Protein AF-A0A2N0UYV4-F1 (afdb_monomer_lite)

pLDDT: mean 78.53, std 15.47, range [37.69, 94.19]

Secondary structure (DSSP, 8-state):
-------GGGS--S---EEEETTEEEEPP--HHHHHHHHHHHHT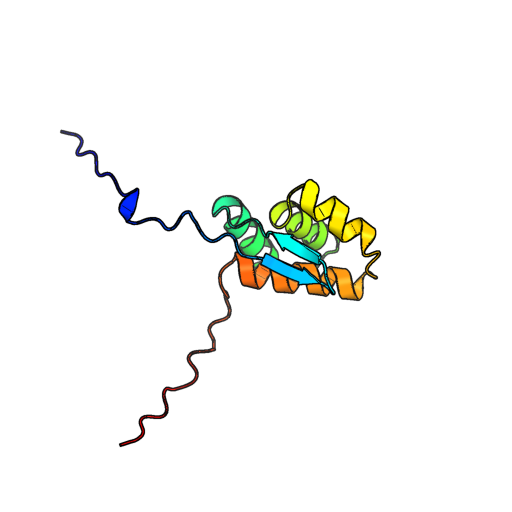----HHHHHHHHHHHS-HHHHHHHHHTT--HHHHHHHHHHHHHHHHT-TT-----------

Radius of gyration: 17.3 Å; chains: 1; bounding box: 46×42×52 Å

Structure (mmCIF, N/CA/C/O backbone):
data_AF-A0A2N0UYV4-F1
#
_entry.id   AF-A0A2N0UYV4-F1
#
loop_
_atom_site.group_PDB
_atom_site.id
_atom_site.type_symbol
_atom_site.label_atom_id
_atom_site.label_alt_id
_atom_site.label_comp_id
_atom_site.label_asym_id
_atom_site.label_entity_id
_atom_site.label_seq_id
_atom_site.pdbx_PDB_ins_code
_atom_site.Cartn_x
_atom_site.Cartn_y
_atom_site.Cartn_z
_atom_site.occupancy
_atom_site.B_iso_or_equiv
_atom_site.auth_seq_id
_atom_site.auth_comp_id
_atom_site.auth_asym_id
_atom_site.auth_atom_id
_atom_site.pdbx_PDB_model_num
ATOM 1 N N . MET A 1 1 ? 23.293 -0.379 -37.057 1.00 57.84 1 MET A N 1
ATOM 2 C CA . MET A 1 1 ? 22.549 -1.637 -36.836 1.00 57.84 1 MET A CA 1
ATOM 3 C C . MET A 1 1 ? 22.066 -1.634 -35.401 1.00 57.84 1 MET A C 1
ATOM 5 O O . MET A 1 1 ? 22.907 -1.598 -34.512 1.00 57.84 1 MET A O 1
ATOM 9 N N . SER A 1 2 ? 20.755 -1.600 -35.172 1.00 68.62 2 SER A N 1
ATOM 10 C CA . SER A 1 2 ? 20.192 -1.646 -33.819 1.00 68.62 2 SER A CA 1
ATOM 11 C C . SER A 1 2 ? 19.937 -3.103 -33.452 1.00 68.62 2 SER A C 1
ATOM 13 O O . SER A 1 2 ? 19.234 -3.804 -34.175 1.00 68.62 2 SER A O 1
ATOM 15 N N . LYS A 1 3 ? 20.564 -3.577 -32.376 1.00 81.62 3 LYS A N 1
ATOM 16 C CA . LYS A 1 3 ? 20.407 -4.949 -31.888 1.00 81.62 3 LYS A CA 1
ATOM 17 C C . LYS A 1 3 ? 19.245 -4.954 -30.893 1.00 81.62 3 LYS A C 1
ATOM 19 O O . LYS A 1 3 ? 19.342 -4.300 -29.860 1.00 81.62 3 LYS A O 1
ATOM 24 N N . LEU A 1 4 ? 18.150 -5.633 -31.230 1.00 85.00 4 LEU A N 1
ATOM 25 C CA . LEU A 1 4 ? 17.023 -5.847 -30.320 1.00 85.00 4 LEU A CA 1
ATOM 26 C C . LEU A 1 4 ? 17.366 -7.029 -29.412 1.00 85.00 4 LEU A C 1
ATOM 28 O O . LEU A 1 4 ? 17.753 -8.090 -29.900 1.00 85.00 4 LEU A O 1
ATOM 32 N N . ILE A 1 5 ? 17.278 -6.819 -28.102 1.00 87.19 5 ILE A N 1
ATOM 33 C CA . ILE A 1 5 ? 17.501 -7.846 -27.085 1.00 87.19 5 ILE A CA 1
ATOM 34 C C . ILE A 1 5 ? 16.190 -7.981 -26.319 1.00 87.19 5 ILE A C 1
ATOM 36 O O . ILE A 1 5 ? 15.754 -7.019 -25.693 1.00 87.19 5 ILE A O 1
ATOM 40 N N . ASP A 1 6 ? 15.575 -9.158 -26.393 1.00 88.88 6 ASP A N 1
ATOM 41 C CA . ASP A 1 6 ? 14.425 -9.514 -25.565 1.00 88.88 6 ASP A CA 1
ATOM 42 C C . ASP A 1 6 ? 14.923 -9.996 -24.193 1.00 88.88 6 ASP A C 1
ATOM 44 O O . ASP A 1 6 ? 15.880 -10.772 -24.104 1.00 88.88 6 ASP A O 1
ATOM 48 N N . ILE A 1 7 ? 14.318 -9.487 -23.123 1.00 90.62 7 ILE A N 1
ATOM 49 C CA . ILE A 1 7 ? 14.637 -9.844 -21.735 1.00 90.62 7 ILE A CA 1
ATOM 50 C C . ILE A 1 7 ? 13.413 -10.366 -20.979 1.00 90.62 7 ILE A C 1
ATOM 52 O O . ILE A 1 7 ? 13.500 -10.516 -19.767 1.00 90.62 7 ILE A O 1
ATOM 56 N N . THR A 1 8 ? 12.294 -10.628 -21.660 1.00 84.88 8 THR A N 1
ATOM 57 C CA . THR A 1 8 ? 11.033 -11.054 -21.033 1.00 84.88 8 THR A CA 1
ATOM 58 C C . THR A 1 8 ? 11.250 -12.266 -20.125 1.00 84.88 8 THR A C 1
ATOM 60 O O . THR A 1 8 ? 10.874 -12.227 -18.960 1.00 84.88 8 THR A O 1
ATOM 63 N N . ASP A 1 9 ? 11.998 -13.269 -20.588 1.00 84.38 9 ASP A N 1
ATOM 64 C CA . ASP A 1 9 ? 12.302 -14.485 -19.814 1.00 84.38 9 ASP A CA 1
ATOM 65 C C . ASP A 1 9 ? 13.246 -14.261 -18.615 1.00 84.38 9 ASP A C 1
ATOM 67 O O . ASP A 1 9 ? 13.495 -15.176 -17.834 1.00 84.38 9 ASP A O 1
ATOM 71 N N . LYS A 1 10 ? 13.823 -13.060 -18.473 1.00 84.50 10 LYS A N 1
ATOM 72 C CA . LYS A 1 10 ? 14.683 -12.684 -17.337 1.00 84.50 10 LYS A CA 1
ATOM 73 C C . LYS A 1 10 ? 13.926 -11.937 -16.243 1.00 84.50 10 LYS A C 1
ATOM 75 O O . LYS A 1 10 ? 14.516 -11.639 -15.206 1.00 84.50 10 LYS A O 1
ATOM 80 N N . LEU A 1 11 ? 12.674 -11.569 -16.493 1.00 77.44 11 LEU A N 1
ATOM 81 C CA . LEU A 1 11 ? 11.847 -10.800 -15.574 1.00 77.44 11 LEU A CA 1
ATOM 82 C C . LEU A 1 11 ? 10.878 -11.742 -14.854 1.00 77.44 11 LEU A C 1
ATOM 84 O O . LEU A 1 11 ? 10.322 -12.653 -15.461 1.00 77.44 11 LEU A O 1
ATOM 88 N N . ASN A 1 12 ? 10.669 -11.515 -13.558 1.00 69.88 12 ASN A N 1
ATOM 89 C CA . ASN A 1 12 ? 9.672 -12.247 -12.784 1.00 69.88 12 ASN A CA 1
ATOM 90 C C . ASN A 1 12 ? 8.379 -11.427 -12.720 1.00 69.88 12 ASN A C 1
ATOM 92 O O . ASN A 1 12 ? 8.337 -10.386 -12.066 1.00 69.88 12 ASN A O 1
ATOM 96 N N . PHE A 1 13 ? 7.343 -11.882 -13.423 1.00 68.00 13 PHE A N 1
ATOM 97 C CA . PHE A 1 13 ? 6.055 -11.188 -13.503 1.00 68.00 13 PHE A CA 1
ATOM 98 C C . PHE A 1 13 ? 4.999 -11.735 -12.530 1.00 68.00 13 PHE A C 1
ATOM 100 O O . PHE A 1 13 ? 3.945 -11.117 -12.389 1.00 68.00 13 PHE A O 1
ATOM 107 N N . GLU A 1 14 ? 5.236 -12.888 -11.891 1.00 58.44 14 GLU A N 1
ATOM 108 C CA . GLU A 1 14 ? 4.144 -13.681 -11.305 1.00 58.44 14 GLU A CA 1
ATOM 109 C C . GLU A 1 14 ? 3.873 -13.445 -9.813 1.00 58.44 14 GLU A C 1
ATOM 111 O O . GLU A 1 14 ? 2.740 -13.648 -9.380 1.00 58.44 14 GLU A O 1
ATOM 116 N N . GLU A 1 15 ? 4.827 -12.955 -9.018 1.00 66.06 15 GLU A N 1
ATOM 117 C CA . GLU A 1 15 ? 4.588 -12.751 -7.581 1.00 66.06 15 GLU A CA 1
ATOM 118 C C . GLU A 1 15 ? 4.404 -11.280 -7.221 1.00 66.06 15 GLU A C 1
ATOM 120 O O . GLU A 1 15 ? 5.351 -10.519 -7.009 1.00 66.06 15 GLU A O 1
ATOM 125 N N . LYS A 1 16 ? 3.132 -10.886 -7.111 1.00 76.50 16 LYS A N 1
ATOM 126 C CA . LYS A 1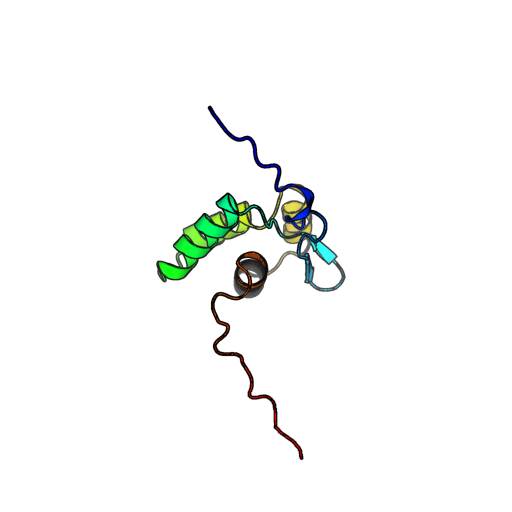 16 ? 2.762 -9.687 -6.362 1.00 76.50 16 LYS A CA 1
ATOM 127 C C . LYS A 1 16 ? 2.812 -10.007 -4.866 1.00 76.50 16 LYS A C 1
ATOM 129 O O . LYS A 1 16 ? 2.154 -10.960 -4.444 1.00 76.50 16 LYS A O 1
ATOM 134 N N . PRO A 1 17 ? 3.535 -9.221 -4.055 1.00 85.81 17 PRO A N 1
ATOM 135 C CA . PRO A 1 17 ? 3.538 -9.404 -2.617 1.00 85.81 17 PRO A CA 1
ATOM 136 C C . PRO A 1 17 ? 2.143 -9.166 -2.033 1.00 85.81 17 PRO A C 1
ATOM 138 O O . PRO A 1 17 ? 1.332 -8.412 -2.574 1.00 85.81 17 PRO A O 1
ATOM 141 N N . SER A 1 18 ? 1.867 -9.790 -0.893 1.00 87.25 18 SER A N 1
ATOM 142 C CA . SER A 1 18 ? 0.610 -9.610 -0.168 1.00 87.25 18 SER A CA 1
ATOM 143 C C . SER A 1 18 ? 0.853 -9.515 1.330 1.00 87.25 18 SER A C 1
ATOM 145 O O . SER A 1 18 ? 1.698 -10.233 1.863 1.00 87.25 18 SER A O 1
ATOM 147 N N . VAL A 1 19 ? 0.067 -8.687 2.013 1.00 90.38 19 VAL A N 1
ATOM 148 C CA . VAL A 1 19 ? 0.040 -8.598 3.476 1.00 90.38 19 VAL A CA 1
ATOM 149 C C . VAL A 1 19 ? -1.307 -9.082 3.998 1.00 90.38 19 VAL A C 1
ATOM 151 O O . VAL A 1 19 ? -2.361 -8.738 3.463 1.00 90.38 19 VAL A O 1
ATOM 154 N N . ARG A 1 20 ? -1.284 -9.886 5.062 1.00 91.12 20 ARG A N 1
ATOM 155 C CA . ARG A 1 20 ? -2.497 -10.368 5.728 1.00 91.12 20 ARG A CA 1
ATOM 156 C C . ARG A 1 20 ? -2.791 -9.528 6.963 1.00 91.12 20 ARG A C 1
ATOM 158 O O . ARG A 1 20 ? -1.966 -9.445 7.868 1.00 91.12 20 ARG A O 1
ATOM 165 N N . VAL A 1 21 ? -4.005 -8.984 7.049 1.00 90.56 21 VAL A N 1
ATOM 166 C CA . VAL A 1 21 ? -4.520 -8.313 8.252 1.00 90.56 21 VAL A CA 1
ATOM 167 C C . VAL A 1 21 ? -5.737 -9.077 8.762 1.00 90.56 21 VAL A C 1
ATOM 169 O O . VAL A 1 21 ? -6.787 -9.112 8.118 1.00 90.56 21 VAL A O 1
ATOM 172 N N . LYS A 1 22 ? -5.607 -9.704 9.938 1.00 86.12 22 LYS A N 1
ATOM 173 C CA . LYS A 1 22 ? -6.594 -10.657 10.481 1.00 86.12 22 LYS A CA 1
ATOM 174 C C . LYS A 1 22 ? -6.841 -11.814 9.494 1.00 86.12 22 LYS A C 1
ATOM 176 O O . LYS A 1 22 ? -5.991 -12.685 9.366 1.00 86.12 22 LYS A O 1
ATOM 181 N N . ASN A 1 23 ? -7.973 -11.792 8.786 1.00 86.56 23 ASN A N 1
ATOM 182 C CA . ASN A 1 23 ? -8.390 -12.797 7.797 1.00 86.56 23 ASN A CA 1
ATOM 183 C C . ASN A 1 23 ? -8.517 -12.205 6.380 1.00 86.56 23 ASN A C 1
ATOM 185 O O . ASN A 1 23 ? -9.170 -12.798 5.525 1.00 86.56 23 ASN A O 1
ATOM 189 N N . VAL A 1 24 ? -7.975 -11.005 6.155 1.00 90.50 24 VAL A N 1
ATOM 190 C CA . VAL A 1 24 ? -8.047 -10.300 4.873 1.00 90.50 24 VAL A CA 1
ATOM 191 C C . VAL A 1 24 ? -6.661 -10.266 4.253 1.00 90.50 24 VAL A C 1
ATOM 193 O O . VAL A 1 24 ? -5.736 -9.709 4.843 1.00 90.50 24 VAL A O 1
ATOM 196 N N . ASP A 1 25 ? -6.547 -10.850 3.064 1.00 91.50 25 ASP A N 1
ATOM 197 C CA . ASP A 1 25 ? -5.353 -10.762 2.229 1.00 91.50 25 ASP A CA 1
ATOM 198 C C . ASP A 1 25 ? -5.438 -9.519 1.347 1.00 91.50 25 ASP A C 1
ATOM 200 O O . ASP A 1 25 ? -6.415 -9.328 0.609 1.00 91.50 25 ASP A O 1
ATOM 204 N N . LEU A 1 26 ? -4.416 -8.674 1.468 1.00 91.25 26 LEU A N 1
ATOM 205 C CA . LEU A 1 26 ? -4.276 -7.426 0.738 1.00 91.25 26 LEU A CA 1
ATOM 206 C C . LEU A 1 26 ? -3.109 -7.553 -0.232 1.00 91.25 26 LEU A C 1
ATOM 208 O O . LEU A 1 26 ? -1.965 -7.739 0.188 1.00 91.25 26 LEU A O 1
ATOM 212 N N . ALA A 1 27 ? -3.399 -7.463 -1.526 1.00 89.94 27 ALA A N 1
ATOM 213 C CA . ALA A 1 27 ? -2.360 -7.426 -2.546 1.00 89.94 27 ALA A CA 1
ATOM 214 C C . ALA A 1 27 ? -1.634 -6.077 -2.492 1.00 89.94 27 ALA A C 1
ATOM 216 O O . ALA A 1 27 ? -2.271 -5.026 -2.420 1.00 89.94 27 ALA A O 1
ATOM 217 N N . ILE A 1 28 ? -0.306 -6.111 -2.536 1.00 89.94 28 ILE A N 1
ATOM 218 C CA . ILE A 1 28 ? 0.526 -4.916 -2.560 1.00 89.94 28 ILE A CA 1
ATOM 219 C C . ILE A 1 28 ? 1.017 -4.693 -3.991 1.00 89.94 28 ILE A C 1
ATOM 221 O O . ILE A 1 28 ? 1.479 -5.612 -4.672 1.00 89.94 28 ILE A O 1
ATOM 225 N N . ASN A 1 29 ? 0.906 -3.455 -4.455 1.00 87.06 29 ASN A N 1
ATOM 226 C CA . ASN A 1 29 ? 1.466 -3.019 -5.719 1.00 87.06 29 ASN A CA 1
ATOM 227 C C . ASN A 1 29 ? 2.997 -3.121 -5.673 1.00 87.06 29 ASN A C 1
ATOM 229 O O . ASN A 1 29 ? 3.625 -2.593 -4.760 1.00 87.06 29 ASN A O 1
ATOM 233 N N . ASN A 1 30 ? 3.586 -3.769 -6.674 1.00 79.38 30 ASN A N 1
ATOM 234 C CA . ASN A 1 30 ? 5.030 -3.939 -6.845 1.00 79.38 30 ASN A CA 1
ATOM 235 C C . ASN A 1 30 ? 5.566 -3.244 -8.108 1.00 79.38 30 ASN A C 1
ATOM 237 O O . ASN A 1 30 ? 6.683 -3.519 -8.542 1.00 79.38 30 ASN A O 1
ATOM 241 N N . ASP A 1 31 ? 4.783 -2.350 -8.718 1.00 85.12 31 ASP A N 1
ATOM 242 C CA . ASP A 1 31 ? 5.229 -1.553 -9.857 1.00 85.12 31 ASP A CA 1
ATOM 243 C C . ASP A 1 31 ? 6.473 -0.728 -9.493 1.00 85.12 31 ASP A C 1
ATOM 245 O O . ASP A 1 31 ? 6.446 0.094 -8.575 1.00 85.12 31 ASP A O 1
ATOM 249 N N . ALA A 1 32 ? 7.556 -0.909 -10.252 1.00 79.06 32 ALA A N 1
ATOM 250 C CA . ALA A 1 32 ? 8.854 -0.307 -9.956 1.00 79.06 32 ALA A CA 1
ATOM 251 C C . ALA A 1 32 ? 8.794 1.228 -9.844 1.00 79.06 32 ALA A C 1
ATOM 253 O O . ALA A 1 32 ? 9.440 1.814 -8.976 1.00 79.06 32 ALA A O 1
ATOM 254 N N . VAL A 1 33 ? 7.992 1.901 -10.679 1.00 82.94 33 VAL A N 1
ATOM 255 C CA . VAL A 1 33 ? 7.843 3.368 -10.633 1.00 82.94 33 VAL A CA 1
ATOM 256 C C . VAL A 1 33 ? 7.136 3.802 -9.351 1.00 82.94 33 VAL A C 1
ATOM 258 O O . VAL A 1 33 ? 7.493 4.817 -8.747 1.00 82.94 33 VAL A O 1
ATOM 261 N N . SER A 1 34 ? 6.130 3.045 -8.931 1.00 86.19 34 SER A N 1
ATOM 262 C CA . SER A 1 34 ? 5.416 3.265 -7.677 1.00 86.19 34 SER A CA 1
ATOM 263 C C . SER A 1 34 ? 6.325 3.005 -6.476 1.00 86.19 34 SER A C 1
ATOM 265 O O . SER A 1 34 ? 6.348 3.820 -5.557 1.00 86.19 34 SER A O 1
ATOM 267 N N . MET A 1 35 ? 7.143 1.951 -6.517 1.00 84.69 35 MET A N 1
ATOM 268 C CA . MET A 1 35 ? 8.070 1.603 -5.434 1.00 84.69 35 MET A CA 1
ATOM 269 C C . MET A 1 35 ? 9.204 2.607 -5.273 1.00 84.69 35 MET A C 1
ATOM 271 O O . MET A 1 35 ? 9.501 3.000 -4.151 1.00 84.69 35 MET A O 1
ATOM 275 N N . LEU A 1 36 ? 9.761 3.128 -6.369 1.00 83.94 36 LEU A N 1
ATOM 276 C CA . LEU A 1 36 ? 10.738 4.222 -6.312 1.00 83.94 36 LEU A CA 1
ATOM 277 C C . LEU A 1 36 ? 10.158 5.477 -5.643 1.00 83.94 36 LEU A C 1
ATOM 279 O O . LEU A 1 36 ? 10.847 6.155 -4.884 1.00 83.94 36 LEU A O 1
ATOM 283 N N . LYS A 1 37 ? 8.876 5.781 -5.885 1.00 85.12 37 LYS A N 1
ATOM 284 C CA . LYS A 1 37 ? 8.189 6.893 -5.208 1.00 85.12 37 LYS A CA 1
ATOM 285 C C . LYS A 1 37 ? 7.963 6.601 -3.727 1.00 85.12 37 LYS A C 1
ATOM 287 O O . LYS A 1 37 ? 8.102 7.514 -2.921 1.00 85.12 37 LYS A O 1
ATOM 292 N N . VAL A 1 38 ? 7.604 5.366 -3.372 1.00 82.75 38 VAL A N 1
ATOM 293 C CA . VAL A 1 38 ? 7.457 4.948 -1.969 1.00 82.75 38 VAL A CA 1
ATOM 294 C C . VAL A 1 38 ? 8.796 5.063 -1.239 1.00 82.75 38 VAL A C 1
ATOM 296 O O . VAL A 1 38 ? 8.834 5.693 -0.187 1.00 82.75 38 VAL A O 1
ATOM 299 N N . ALA A 1 39 ? 9.884 4.555 -1.825 1.00 80.25 39 ALA A N 1
ATOM 300 C CA . ALA A 1 39 ? 11.236 4.640 -1.274 1.00 80.25 39 ALA A CA 1
ATOM 301 C C . ALA A 1 39 ? 11.673 6.095 -1.047 1.00 80.25 39 ALA A C 1
ATOM 303 O O . ALA A 1 39 ? 12.064 6.447 0.061 1.00 80.25 39 ALA A O 1
ATOM 304 N N . ALA A 1 40 ? 11.490 6.973 -2.040 1.00 81.88 40 ALA A N 1
ATOM 305 C CA . ALA A 1 40 ? 11.811 8.395 -1.900 1.00 81.88 40 ALA A CA 1
ATOM 306 C C . ALA A 1 40 ? 11.023 9.073 -0.762 1.00 81.88 40 ALA A C 1
ATOM 308 O O . ALA A 1 40 ? 11.573 9.871 -0.008 1.00 81.88 40 ALA A O 1
ATOM 309 N N . LEU A 1 41 ? 9.736 8.736 -0.600 1.00 80.94 41 LEU A N 1
ATOM 310 C CA . LEU A 1 41 ? 8.916 9.249 0.504 1.00 80.94 41 LEU A CA 1
ATOM 311 C C . LEU A 1 41 ? 9.347 8.689 1.873 1.00 80.94 41 LEU A C 1
ATOM 313 O O . LEU A 1 41 ? 9.082 9.326 2.892 1.00 80.94 41 LEU A O 1
ATOM 317 N N . PHE A 1 42 ? 9.962 7.504 1.900 1.00 72.00 42 PHE A N 1
ATOM 318 C CA . PHE A 1 42 ? 10.470 6.855 3.109 1.00 72.00 42 PHE A CA 1
ATOM 319 C C . PHE A 1 42 ? 11.810 7.470 3.549 1.00 72.00 42 PHE A C 1
ATOM 321 O O . PHE A 1 42 ? 11.976 7.799 4.722 1.00 72.00 42 PHE A O 1
ATOM 328 N N . GLU A 1 43 ? 12.728 7.702 2.602 1.00 70.69 43 GLU A N 1
ATOM 329 C CA . GLU A 1 43 ? 14.043 8.327 2.825 1.00 70.69 43 GLU A CA 1
ATOM 330 C C . GLU A 1 43 ? 13.953 9.790 3.269 1.00 70.69 43 GLU A C 1
ATOM 332 O O . GLU A 1 43 ? 14.740 10.230 4.106 1.00 70.69 43 GLU A O 1
ATOM 337 N N . ASP A 1 44 ? 12.964 10.539 2.768 1.00 66.50 44 ASP A N 1
ATOM 338 C CA . ASP A 1 44 ? 12.748 11.938 3.159 1.00 66.50 44 ASP A CA 1
ATOM 339 C C . ASP A 1 44 ? 12.415 12.095 4.660 1.00 66.50 44 ASP A C 1
ATOM 341 O O . ASP A 1 44 ? 12.368 13.221 5.168 1.00 66.50 44 ASP A O 1
ATOM 345 N N . GLY A 1 45 ? 12.164 10.987 5.381 1.00 54.62 45 GLY A N 1
ATOM 346 C CA . GLY A 1 45 ? 12.147 10.887 6.848 1.00 54.62 45 GLY A CA 1
ATOM 347 C C . GLY A 1 45 ? 11.112 11.761 7.558 1.00 54.62 45 GLY A C 1
ATOM 348 O O . GLY A 1 45 ? 11.047 11.799 8.785 1.00 54.62 45 GLY A O 1
ATOM 349 N N . ASN A 1 46 ? 10.290 12.489 6.804 1.00 53.97 46 ASN A N 1
ATOM 350 C CA . ASN A 1 46 ? 9.502 13.583 7.345 1.00 53.97 46 ASN A CA 1
ATOM 351 C C . ASN A 1 46 ? 8.132 13.152 7.859 1.00 53.97 46 ASN A C 1
ATOM 353 O O . ASN A 1 46 ? 7.426 14.003 8.392 1.00 53.97 46 ASN A O 1
ATO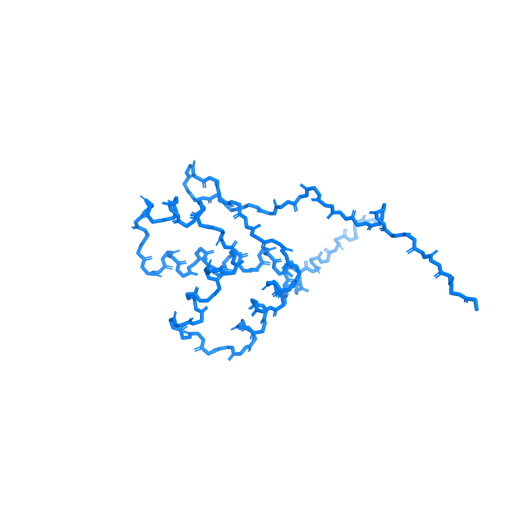M 357 N N . GLY A 1 47 ? 7.763 11.869 7.729 1.00 53.31 47 GLY A N 1
ATOM 358 C CA . GLY A 1 47 ? 6.675 11.225 8.478 1.00 53.31 47 GLY A CA 1
ATOM 359 C C . GLY A 1 47 ? 5.364 12.014 8.550 1.00 53.31 47 GLY A C 1
ATOM 360 O O . GLY A 1 47 ? 4.636 11.910 9.536 1.00 53.31 47 GLY A O 1
ATOM 361 N N . LYS A 1 48 ? 5.063 12.866 7.560 1.00 63.25 48 LYS A N 1
ATOM 362 C CA . LYS A 1 48 ? 3.866 13.706 7.601 1.00 63.25 48 LYS A CA 1
ATOM 363 C C . LYS A 1 48 ? 2.689 12.830 7.211 1.00 63.25 48 LYS A C 1
ATOM 365 O O . LYS A 1 48 ? 2.792 12.026 6.290 1.00 63.25 48 LYS A O 1
ATOM 370 N N . ASN A 1 49 ? 1.525 13.051 7.819 1.00 65.00 49 ASN A N 1
ATOM 371 C CA . ASN A 1 49 ? 0.290 12.325 7.479 1.00 65.00 49 ASN A CA 1
ATOM 372 C C . ASN A 1 49 ? -0.007 12.338 5.962 1.00 65.00 49 ASN A C 1
ATOM 374 O O . ASN A 1 49 ? -0.590 11.402 5.425 1.00 65.00 49 ASN A O 1
ATOM 378 N N . LYS A 1 50 ? 0.434 13.388 5.251 1.00 67.81 50 LYS A N 1
ATOM 379 C CA . LYS A 1 50 ? 0.330 13.508 3.790 1.00 67.81 50 LYS A CA 1
ATOM 380 C C . LYS A 1 50 ? 1.153 12.456 3.034 1.00 67.81 50 LYS A C 1
ATOM 382 O O . LYS A 1 50 ? 0.730 12.033 1.962 1.00 67.81 50 LYS A O 1
ATOM 387 N N . ASP A 1 51 ? 2.301 12.048 3.557 1.00 81.38 51 ASP A N 1
ATOM 388 C CA . ASP A 1 51 ? 3.177 11.066 2.917 1.00 81.38 51 ASP A CA 1
ATOM 389 C C . ASP A 1 51 ? 2.681 9.640 3.176 1.00 81.38 51 ASP A C 1
ATOM 391 O O . ASP A 1 51 ? 2.656 8.843 2.243 1.00 81.38 51 ASP A O 1
ATOM 395 N N . VAL A 1 52 ? 2.106 9.374 4.357 1.00 81.44 52 VAL A N 1
ATOM 396 C CA . VAL A 1 52 ? 1.387 8.117 4.650 1.00 81.44 52 VAL A CA 1
ATOM 397 C C . VAL A 1 52 ? 0.229 7.897 3.670 1.00 81.44 52 VAL A C 1
ATOM 399 O O . VAL A 1 52 ? 0.079 6.807 3.123 1.00 81.44 52 VAL A O 1
ATOM 402 N N . ILE A 1 53 ? -0.563 8.938 3.380 1.00 85.31 53 ILE A N 1
ATOM 403 C CA . ILE A 1 53 ? -1.658 8.845 2.400 1.00 85.31 53 ILE A CA 1
ATOM 404 C C . ILE A 1 53 ? -1.109 8.575 0.994 1.00 85.31 53 ILE A C 1
ATOM 406 O O . ILE A 1 53 ? -1.630 7.723 0.285 1.00 85.31 53 ILE A O 1
ATOM 410 N N . LYS A 1 54 ? -0.038 9.247 0.562 1.00 87.69 54 LYS A N 1
ATOM 411 C CA . LYS A 1 54 ? 0.548 8.962 -0.760 1.00 87.69 54 LYS A CA 1
ATOM 412 C C . LYS A 1 54 ? 1.057 7.526 -0.859 1.00 87.69 54 LYS A C 1
ATOM 414 O O . LYS A 1 54 ? 0.791 6.879 -1.865 1.00 87.69 54 LYS A O 1
ATOM 419 N N . MET A 1 55 ? 1.753 7.033 0.165 1.00 87.38 55 MET A N 1
ATOM 420 C CA . MET A 1 55 ? 2.228 5.648 0.217 1.00 87.38 55 MET A CA 1
ATOM 421 C C . MET A 1 55 ? 1.055 4.671 0.151 1.00 87.38 55 MET A C 1
ATOM 423 O O . MET A 1 55 ? 1.069 3.771 -0.678 1.00 87.38 55 MET A O 1
ATOM 427 N N . TYR A 1 56 ? -0.004 4.905 0.928 1.00 90.38 56 TYR A N 1
ATOM 428 C CA . TYR A 1 56 ? -1.244 4.128 0.857 1.00 90.38 56 TYR A CA 1
ATOM 429 C C . TYR A 1 56 ? -1.816 4.065 -0.564 1.00 90.38 56 TYR A C 1
ATOM 431 O O . TYR A 1 56 ? -2.180 2.992 -1.043 1.00 90.38 56 TYR A O 1
ATOM 439 N N . HIS A 1 57 ? -1.832 5.198 -1.272 1.00 90.62 57 HIS A N 1
ATOM 440 C CA . HIS A 1 57 ? -2.302 5.243 -2.652 1.00 90.62 57 HIS A CA 1
ATOM 441 C C . HIS A 1 57 ? -1.358 4.561 -3.659 1.00 90.62 57 HIS A C 1
ATOM 443 O O . HIS A 1 57 ? -1.801 4.131 -4.720 1.00 90.62 57 HIS A O 1
ATOM 449 N N . LEU A 1 58 ? -0.063 4.472 -3.369 1.00 91.31 58 LEU A N 1
ATOM 450 C CA . LEU A 1 58 ? 0.902 3.807 -4.245 1.00 91.31 58 LEU A CA 1
ATOM 451 C C . LEU A 1 58 ? 0.948 2.294 -4.011 1.00 91.31 58 LEU A C 1
ATOM 453 O O . LEU A 1 58 ? 1.155 1.553 -4.965 1.00 91.31 58 LEU A O 1
ATOM 457 N N . LEU A 1 59 ? 0.755 1.856 -2.766 1.00 91.00 59 LEU A N 1
ATOM 458 C CA . LEU A 1 59 ? 0.873 0.460 -2.339 1.00 91.00 59 LEU A CA 1
ATOM 459 C C . LEU A 1 59 ? -0.394 -0.352 -2.579 1.00 91.00 59 LEU A C 1
ATOM 461 O O . LEU A 1 59 ? -0.304 -1.546 -2.827 1.00 91.00 59 LEU A O 1
ATOM 465 N N . PHE A 1 60 ? -1.566 0.272 -2.499 1.00 92.75 60 PHE A N 1
ATOM 466 C CA . PHE A 1 60 ? -2.836 -0.436 -2.598 1.00 92.75 60 PHE A CA 1
ATOM 467 C C . PHE A 1 60 ? -3.687 0.144 -3.712 1.00 92.75 60 PHE A C 1
ATOM 469 O O . PHE A 1 60 ? -3.913 1.357 -3.755 1.0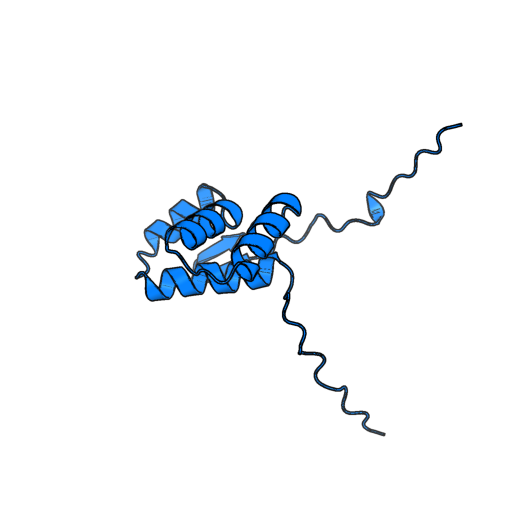0 92.75 60 PHE A O 1
ATOM 476 N N . ASP A 1 61 ? -4.196 -0.726 -4.577 1.00 91.62 61 ASP A N 1
ATOM 477 C CA . ASP A 1 61 ? -5.200 -0.374 -5.577 1.00 91.62 61 ASP A CA 1
ATOM 478 C C . ASP A 1 61 ? -6.565 -0.135 -4.917 1.00 91.62 61 ASP A C 1
ATOM 480 O O . ASP A 1 61 ? -6.801 -0.517 -3.770 1.00 91.62 61 ASP A O 1
ATOM 484 N N . GLU A 1 62 ? -7.487 0.491 -5.648 1.00 91.56 62 GLU A N 1
ATOM 485 C CA . GLU A 1 62 ? -8.816 0.869 -5.146 1.00 91.56 62 GLU A CA 1
ATOM 486 C C . 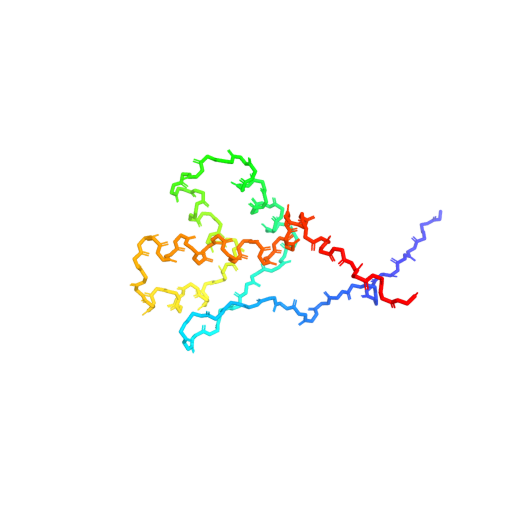GLU A 1 62 ? -9.567 -0.299 -4.481 1.00 91.56 62 GLU A C 1
ATOM 488 O O . GLU A 1 62 ? -10.101 -0.138 -3.385 1.00 91.56 62 GLU A O 1
ATOM 493 N N . SER A 1 63 ? -9.508 -1.503 -5.061 1.00 91.94 63 SER A N 1
ATOM 494 C CA . SER A 1 63 ? -10.145 -2.699 -4.492 1.00 91.94 63 SER A CA 1
ATOM 495 C C . SER A 1 63 ? -9.577 -3.110 -3.130 1.00 91.94 63 SER A C 1
ATOM 497 O O . SER A 1 63 ? -10.313 -3.584 -2.266 1.00 91.94 63 SER A O 1
ATOM 499 N N . GLU A 1 64 ? -8.270 -2.948 -2.921 1.00 93.81 64 GLU A N 1
ATOM 500 C CA . GLU A 1 64 ? -7.612 -3.286 -1.655 1.00 93.81 64 GLU A CA 1
ATOM 501 C C . GLU A 1 64 ? -7.867 -2.208 -0.601 1.00 93.81 64 GLU A C 1
ATOM 503 O O . GLU A 1 64 ? -8.088 -2.514 0.572 1.00 93.81 64 GLU A O 1
ATOM 508 N N . ARG A 1 65 ? -7.952 -0.946 -1.027 1.00 93.31 65 ARG A N 1
ATOM 509 C CA . ARG A 1 65 ? -8.331 0.180 -0.166 1.00 93.31 65 ARG A CA 1
ATOM 510 C C . ARG A 1 65 ? -9.725 0.015 0.427 1.00 93.31 65 ARG A C 1
ATOM 512 O O . ARG A 1 65 ? -9.888 0.177 1.633 1.00 93.31 65 ARG A O 1
ATOM 519 N N . GLU A 1 66 ? -10.705 -0.411 -0.367 1.00 94.19 66 GLU A N 1
ATOM 520 C CA . GLU A 1 66 ? -12.052 -0.704 0.143 1.00 94.19 66 GLU A CA 1
ATOM 521 C C . GLU A 1 66 ? -12.054 -1.795 1.227 1.00 94.19 66 GLU A C 1
ATOM 523 O O . GLU A 1 66 ? -12.839 -1.745 2.179 1.00 94.19 66 GLU A O 1
ATOM 528 N N . LYS A 1 67 ? -11.186 -2.809 1.101 1.00 93.88 67 LYS A N 1
ATOM 529 C CA . LYS A 1 67 ? -11.032 -3.843 2.135 1.00 93.88 67 LYS A CA 1
ATOM 530 C C . LYS A 1 67 ? -10.417 -3.254 3.403 1.00 93.88 67 LYS A C 1
ATOM 532 O O . LYS A 1 67 ? -10.890 -3.566 4.493 1.00 93.88 67 LYS A O 1
ATOM 537 N N . ILE A 1 68 ? -9.407 -2.392 3.268 1.00 92.62 68 ILE A N 1
ATOM 538 C CA . ILE A 1 68 ? -8.741 -1.723 4.394 1.00 92.62 68 ILE A CA 1
ATOM 539 C C . ILE A 1 68 ? -9.713 -0.805 5.144 1.00 92.62 68 ILE A C 1
ATOM 541 O O . ILE A 1 68 ? -9.746 -0.825 6.373 1.00 92.62 68 ILE A O 1
ATOM 545 N N . GLU A 1 69 ? -10.568 -0.064 4.439 1.00 91.38 69 GLU A N 1
ATOM 546 C CA . GLU A 1 69 ? -11.594 0.784 5.060 1.00 91.38 69 GLU A CA 1
ATOM 547 C C . GLU A 1 69 ? -12.576 -0.026 5.919 1.00 91.38 69 GLU A C 1
ATOM 549 O O . GLU A 1 69 ? -12.911 0.374 7.037 1.00 91.38 69 GLU A O 1
ATOM 554 N N . LYS A 1 70 ? -12.969 -1.221 5.456 1.00 93.56 70 LYS A N 1
ATOM 555 C CA . LYS A 1 70 ? -13.835 -2.147 6.211 1.00 93.56 70 LYS A CA 1
ATOM 556 C C . LYS A 1 70 ? -13.173 -2.710 7.470 1.00 93.56 70 LYS A C 1
ATOM 558 O O . LYS A 1 70 ? -13.883 -3.151 8.371 1.00 93.56 70 LYS A O 1
ATOM 563 N N . LEU A 1 71 ? -11.840 -2.695 7.560 1.00 91.31 71 LEU A N 1
ATOM 564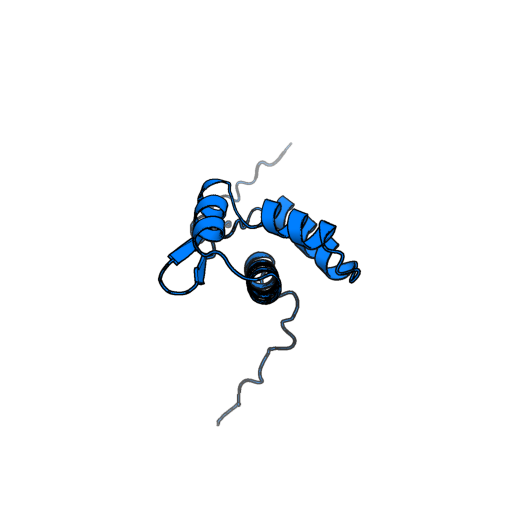 C CA . LEU A 1 71 ? -11.123 -3.110 8.771 1.00 91.31 71 LEU A CA 1
ATOM 565 C C . LEU A 1 71 ? -11.236 -2.078 9.901 1.00 91.31 71 LEU A C 1
ATOM 567 O O . LEU A 1 71 ? -10.988 -2.445 11.052 1.00 91.31 71 LEU A O 1
ATOM 571 N N . GLN A 1 72 ? -11.605 -0.828 9.582 1.00 91.00 72 GLN A N 1
ATOM 572 C CA . GLN A 1 72 ? -11.741 0.290 10.523 1.00 91.00 72 GLN A CA 1
ATOM 573 C C . GLN A 1 72 ? -10.543 0.407 11.482 1.00 91.00 72 GLN A C 1
ATOM 575 O O . GLN A 1 72 ? -10.703 0.531 12.698 1.00 91.00 72 GLN A O 1
ATOM 580 N N . LEU A 1 73 ? -9.329 0.318 10.929 1.00 89.81 73 LEU A N 1
ATOM 581 C CA . LEU A 1 73 ? -8.093 0.424 11.701 1.00 89.81 73 LEU A CA 1
ATOM 582 C C . LEU A 1 73 ? -7.982 1.814 12.338 1.00 89.81 73 LEU A C 1
ATOM 584 O O . LEU A 1 73 ? -8.320 2.827 11.723 1.00 89.81 73 LEU A O 1
ATOM 588 N N . ASN A 1 74 ? -7.479 1.870 13.571 1.00 91.25 74 ASN A N 1
ATOM 589 C CA . ASN A 1 74 ? -7.096 3.148 14.162 1.00 91.25 74 ASN A CA 1
ATOM 590 C C . ASN A 1 74 ? -5.844 3.702 13.449 1.00 91.25 74 ASN A C 1
ATOM 592 O O . ASN A 1 74 ? -5.159 2.989 12.715 1.00 91.25 74 ASN A O 1
ATOM 596 N N . ILE A 1 75 ? -5.528 4.981 13.670 1.00 85.75 75 ILE A N 1
ATOM 597 C CA . ILE A 1 75 ? -4.416 5.646 12.973 1.00 85.75 75 ILE A CA 1
ATOM 598 C C . ILE A 1 75 ? -3.053 4.984 13.226 1.00 85.75 75 ILE A C 1
ATOM 600 O O . ILE A 1 75 ? -2.200 4.991 12.342 1.00 85.75 75 ILE A O 1
ATOM 604 N N . HIS A 1 76 ? -2.857 4.395 14.407 1.00 87.88 76 HIS A N 1
ATOM 605 C CA . HIS A 1 76 ? -1.623 3.702 14.757 1.00 87.88 76 HIS A CA 1
ATOM 606 C C . HIS A 1 76 ? -1.480 2.415 13.934 1.00 87.88 76 HIS A C 1
ATOM 608 O O . HIS A 1 76 ? -0.493 2.250 13.222 1.00 87.88 76 HIS A O 1
ATOM 614 N N . ASP A 1 77 ? -2.508 1.567 13.940 1.00 91.19 77 ASP A N 1
ATOM 615 C CA . ASP A 1 77 ? -2.524 0.298 13.207 1.00 91.19 77 ASP A CA 1
ATOM 616 C C . ASP A 1 77 ? -2.496 0.513 11.689 1.00 91.19 77 ASP A C 1
ATOM 618 O O . ASP A 1 77 ? -1.836 -0.229 10.962 1.00 91.19 77 ASP A O 1
ATOM 622 N N . PHE A 1 78 ? -3.173 1.556 11.199 1.00 90.62 78 PHE A N 1
ATOM 623 C CA . PHE A 1 78 ? -3.105 1.955 9.796 1.00 90.62 78 PHE A CA 1
ATOM 624 C C . PHE A 1 78 ? -1.680 2.359 9.407 1.00 90.62 78 PHE A C 1
ATOM 626 O O . PHE A 1 78 ? -1.161 1.877 8.405 1.00 90.62 78 PHE A O 1
ATOM 633 N N . SER A 1 79 ? -1.014 3.187 10.218 1.00 87.12 79 SER A N 1
ATOM 634 C CA . SER A 1 79 ? 0.379 3.584 9.978 1.00 87.12 79 SER A CA 1
ATOM 635 C C . SER A 1 79 ? 1.320 2.373 9.934 1.00 87.12 79 SER A C 1
ATOM 637 O O . SER A 1 79 ? 2.164 2.279 9.042 1.00 87.12 79 SER A O 1
ATOM 639 N N . THR A 1 80 ? 1.135 1.405 10.841 1.00 90.00 80 THR A N 1
ATOM 640 C CA . THR A 1 80 ? 1.885 0.140 10.830 1.00 90.00 80 THR A CA 1
ATOM 641 C C . THR A 1 80 ? 1.653 -0.643 9.541 1.00 90.00 80 THR A C 1
ATOM 643 O O . THR A 1 80 ? 2.625 -1.049 8.911 1.00 90.00 80 THR A O 1
ATOM 646 N N . LEU A 1 81 ? 0.400 -0.803 9.101 1.00 91.38 81 LEU A N 1
ATOM 647 C CA . LEU A 1 81 ? 0.083 -1.490 7.845 1.00 91.38 81 LEU A CA 1
ATOM 648 C C . LEU A 1 81 ? 0.801 -0.850 6.652 1.00 91.38 81 LEU A C 1
ATOM 650 O O . LEU A 1 81 ? 1.404 -1.565 5.854 1.00 91.38 81 LEU A O 1
ATOM 654 N N . ILE A 1 82 ? 0.756 0.481 6.529 1.00 90.00 82 ILE A N 1
ATOM 655 C CA . ILE A 1 82 ? 1.405 1.189 5.417 1.00 90.00 82 ILE A CA 1
ATOM 656 C C . ILE A 1 82 ? 2.924 1.012 5.462 1.00 90.00 82 ILE A C 1
ATOM 658 O O . ILE A 1 82 ? 3.523 0.723 4.431 1.00 90.00 82 ILE A O 1
ATOM 662 N N . SER A 1 83 ? 3.539 1.143 6.640 1.00 85.88 83 SER A N 1
ATOM 663 C CA . SER A 1 83 ? 4.989 1.000 6.812 1.00 85.88 83 SER A CA 1
ATOM 664 C C . SER A 1 83 ? 5.481 -0.407 6.464 1.00 85.88 83 SER A C 1
ATOM 666 O O . SER A 1 83 ? 6.398 -0.558 5.661 1.00 85.88 83 SER A O 1
ATOM 668 N N . GLU A 1 84 ? 4.834 -1.445 6.998 1.00 88.31 84 GLU A N 1
ATOM 669 C CA . GLU A 1 84 ? 5.207 -2.836 6.713 1.00 88.31 84 GLU A CA 1
ATOM 670 C C . GLU A 1 84 ? 4.994 -3.175 5.234 1.00 88.31 84 GLU A C 1
ATOM 672 O O . GLU A 1 84 ? 5.851 -3.785 4.600 1.00 88.31 84 GLU A O 1
ATOM 677 N N . SER A 1 85 ? 3.895 -2.697 4.646 1.00 89.75 85 SER A N 1
ATOM 678 C CA . SER A 1 85 ? 3.630 -2.890 3.216 1.00 89.75 85 SER A CA 1
ATOM 679 C C . SER A 1 85 ? 4.657 -2.175 2.345 1.00 89.75 85 SER A C 1
ATOM 681 O O . SER A 1 85 ? 5.079 -2.734 1.340 1.00 89.75 85 SER A O 1
ATOM 683 N N . ALA A 1 86 ? 5.093 -0.972 2.733 1.00 85.12 86 ALA A N 1
ATOM 684 C CA . ALA A 1 86 ? 6.147 -0.242 2.037 1.00 85.12 86 ALA A CA 1
ATOM 685 C C . ALA A 1 86 ? 7.457 -1.037 2.017 1.00 85.12 86 ALA A C 1
ATOM 687 O O . ALA A 1 86 ? 8.026 -1.209 0.945 1.00 85.12 86 ALA A O 1
ATOM 688 N N . LYS A 1 87 ? 7.887 -1.582 3.164 1.00 82.81 87 LYS A N 1
ATOM 689 C CA . LYS A 1 87 ? 9.110 -2.399 3.264 1.00 82.81 87 LYS A CA 1
ATOM 690 C C . LYS A 1 87 ? 9.052 -3.648 2.389 1.00 82.81 87 LYS A C 1
ATOM 692 O O . LYS A 1 87 ? 10.005 -3.940 1.672 1.00 82.81 87 LYS A O 1
ATOM 697 N N . ILE A 1 88 ? 7.920 -4.356 2.422 1.00 84.75 88 ILE A N 1
ATOM 698 C CA . ILE A 1 88 ? 7.697 -5.547 1.593 1.00 84.75 88 ILE A CA 1
ATOM 699 C C . ILE A 1 88 ? 7.792 -5.175 0.110 1.00 84.75 88 ILE A C 1
ATOM 701 O O . ILE A 1 88 ? 8.423 -5.877 -0.676 1.00 84.75 88 ILE A O 1
ATOM 705 N N . ALA A 1 89 ? 7.173 -4.063 -0.278 1.00 82.25 89 ALA A N 1
ATOM 706 C CA . ALA A 1 89 ? 7.048 -3.676 -1.673 1.00 82.25 89 ALA A CA 1
ATOM 707 C C . ALA A 1 89 ? 8.339 -3.087 -2.260 1.00 82.25 89 ALA A C 1
ATOM 709 O O . ALA A 1 89 ? 8.643 -3.320 -3.428 1.00 82.25 89 ALA A O 1
ATOM 710 N N . THR A 1 90 ? 9.131 -2.371 -1.458 1.00 78.69 90 THR A N 1
ATOM 711 C CA . THR A 1 90 ? 10.454 -1.889 -1.882 1.00 78.69 90 THR A CA 1
ATOM 712 C C . THR A 1 90 ? 11.528 -2.973 -1.826 1.00 78.69 90 THR A C 1
ATOM 714 O O . THR A 1 90 ? 12.646 -2.704 -2.252 1.00 78.69 90 THR A O 1
ATOM 717 N N . GLY A 1 91 ? 11.202 -4.173 -1.330 1.00 69.56 91 GLY A N 1
ATOM 718 C CA . GLY A 1 91 ? 12.150 -5.273 -1.181 1.00 69.56 91 GLY A CA 1
ATOM 719 C C . GLY A 1 91 ? 13.230 -4.928 -0.166 1.00 69.56 91 GLY A C 1
ATOM 720 O O . GLY A 1 91 ? 14.369 -4.727 -0.561 1.00 69.56 91 GLY A O 1
ATOM 721 N N . ASP A 1 92 ? 12.826 -4.780 1.100 1.00 56.78 92 ASP A N 1
ATOM 722 C CA . ASP A 1 92 ? 13.683 -4.552 2.271 1.00 56.78 92 ASP A CA 1
ATOM 723 C C . ASP A 1 92 ? 14.908 -3.658 1.980 1.00 56.78 92 ASP A C 1
ATOM 725 O O . ASP A 1 92 ? 16.033 -4.112 1.792 1.00 56.78 92 ASP A O 1
ATOM 729 N N . LEU A 1 93 ? 14.709 -2.335 1.991 1.00 49.66 93 LEU A N 1
ATOM 730 C CA . LEU A 1 93 ? 15.817 -1.363 1.998 1.00 49.66 93 LEU A CA 1
ATOM 731 C C . LEU A 1 93 ? 16.637 -1.408 3.311 1.00 49.66 93 LEU A C 1
ATOM 733 O O . LEU A 1 93 ? 17.446 -0.520 3.569 1.00 49.66 93 LEU A O 1
ATOM 737 N N . THR A 1 94 ? 16.436 -2.433 4.143 1.00 42.41 94 THR A N 1
ATOM 738 C CA . THR A 1 94 ? 17.146 -2.698 5.390 1.00 42.41 94 THR A CA 1
ATOM 739 C C . THR A 1 94 ? 17.530 -4.171 5.511 1.00 42.41 94 THR A C 1
ATOM 741 O O . THR A 1 94 ? 17.405 -4.763 6.581 1.00 42.41 94 THR A O 1
ATOM 744 N N . ASP A 1 95 ? 18.112 -4.750 4.463 1.00 42.81 95 ASP A N 1
ATOM 745 C CA . ASP A 1 95 ? 19.016 -5.885 4.651 1.00 42.81 95 ASP A CA 1
ATOM 746 C C . ASP A 1 95 ? 20.325 -5.401 5.336 1.00 42.81 95 ASP A C 1
ATOM 748 O O . ASP A 1 95 ? 21.422 -5.454 4.790 1.00 42.81 95 ASP A O 1
ATOM 752 N N . GLU A 1 96 ? 20.218 -4.916 6.582 1.00 46.69 96 GLU A N 1
ATOM 753 C CA . GLU A 1 96 ? 21.257 -5.104 7.613 1.00 46.69 96 GLU A CA 1
ATOM 754 C C . GLU A 1 96 ? 21.080 -6.497 8.259 1.00 46.69 96 GLU A C 1
ATOM 756 O O . GLU A 1 96 ? 21.215 -6.691 9.468 1.00 46.69 96 GLU A O 1
ATOM 761 N N . GLY A 1 97 ? 20.732 -7.485 7.434 1.00 42.69 97 GLY A N 1
ATOM 762 C CA . GLY A 1 97 ? 20.173 -8.758 7.848 1.00 42.69 97 GLY A CA 1
ATOM 763 C C . GLY A 1 97 ? 20.744 -9.967 7.122 1.00 42.69 97 GLY A C 1
ATOM 764 O O . GLY A 1 97 ? 20.136 -11.032 7.218 1.00 42.69 97 GLY A O 1
ATOM 765 N N . GLU A 1 98 ? 21.943 -9.885 6.528 1.00 37.69 98 GLU A N 1
ATOM 766 C CA . GLU A 1 98 ? 22.787 -11.078 6.403 1.00 37.69 98 GLU A CA 1
ATOM 767 C C . GLU A 1 98 ? 23.213 -11.511 7.816 1.00 37.69 98 GLU A C 1
ATOM 769 O O . GLU A 1 98 ? 24.330 -11.285 8.293 1.00 37.69 98 GLU A O 1
ATOM 774 N N . ALA A 1 99 ? 22.269 -12.136 8.522 1.00 44.44 99 ALA A N 1
ATOM 775 C CA . ALA A 1 99 ? 22.540 -13.013 9.633 1.00 44.44 99 ALA A CA 1
ATOM 776 C C . ALA A 1 99 ? 23.545 -14.048 9.128 1.00 44.44 99 ALA A C 1
ATOM 778 O O . ALA A 1 99 ? 23.216 -14.931 8.337 1.00 44.44 99 ALA A O 1
ATOM 779 N N . GLN A 1 100 ? 24.788 -13.858 9.569 1.00 41.94 100 GLN A N 1
ATOM 780 C CA . GLN A 1 100 ? 25.916 -14.766 9.440 1.00 41.94 100 GLN A CA 1
ATOM 781 C C . GLN A 1 100 ? 25.445 -16.213 9.305 1.00 41.94 100 GLN A C 1
ATOM 783 O O . GLN A 1 100 ? 24.863 -16.771 10.237 1.00 41.94 100 GLN A O 1
ATOM 788 N N . THR A 1 101 ? 25.756 -16.848 8.176 1.00 45.88 101 THR A N 1
ATOM 789 C CA . THR A 1 101 ? 25.822 -18.307 8.107 1.00 45.88 101 THR A CA 1
ATOM 790 C C . THR A 1 101 ? 26.686 -18.784 9.276 1.00 45.88 101 THR A C 1
ATOM 792 O O . THR A 1 101 ? 27.873 -18.437 9.308 1.00 45.88 101 THR A O 1
ATOM 795 N N . PRO A 1 102 ? 26.174 -19.578 10.237 1.00 49.94 102 PRO A N 1
ATOM 796 C CA . PRO A 1 102 ? 27.065 -20.296 11.120 1.00 49.94 102 PRO A CA 1
ATOM 797 C C . PRO A 1 102 ? 27.730 -21.357 10.247 1.00 49.94 102 PRO A C 1
ATOM 799 O O . PRO A 1 102 ? 27.124 -22.376 9.914 1.00 49.94 102 PRO A O 1
ATOM 802 N N . ALA A 1 103 ? 28.972 -21.100 9.837 1.00 51.97 103 ALA A N 1
ATOM 803 C CA . ALA A 1 103 ? 29.839 -22.146 9.328 1.00 51.97 103 ALA A CA 1
ATOM 804 C C . ALA A 1 103 ? 30.009 -23.169 10.457 1.00 51.97 103 ALA A C 1
ATOM 806 O O . ALA A 1 103 ? 30.783 -22.971 11.391 1.00 51.97 103 ALA A O 1
ATOM 807 N N . THR A 1 104 ? 29.207 -24.229 10.416 1.00 59.72 104 THR A N 1
ATOM 808 C CA . THR A 1 104 ? 29.449 -25.426 11.208 1.00 59.72 104 THR A CA 1
ATOM 809 C C . THR A 1 104 ? 30.149 -26.424 10.304 1.00 59.72 104 THR A C 1
ATOM 811 O O . THR A 1 104 ? 29.556 -26.874 9.322 1.00 59.72 104 THR A O 1
ATOM 814 N N . THR A 1 105 ? 31.359 -26.798 10.727 1.00 54.22 105 THR A N 1
ATOM 815 C CA . THR A 1 105 ? 32.276 -27.854 10.249 1.00 54.22 105 THR A CA 1
ATOM 816 C C . THR A 1 105 ? 33.546 -27.328 9.597 1.00 54.22 105 THR A C 1
ATOM 818 O O . THR A 1 105 ? 33.474 -26.778 8.479 1.00 54.22 105 THR A O 1
#

Sequence (105 aa):
MSKLIDITDKLNFEEKPSVRVKNVDLAINNDAVSMLKVAALFEDGNGKNKDVIKMYHLLFDESEREKIEKLQLNIHDFSTLISESAKIATGDLTDEGEAQTPATT

Foldseek 3Di:
DDDDDDCPVVDDDPDFDWDDDPHDIFGWDQPPVLLVLLVVLVVVVPPDPVSLVSLVPSTHDPVRVVVVVVVVDDPVVSSVVSVVSSCVNNVHPPPCPPPDDPPDD

Organism: NCBI:txid40518